Protein AF-A0A519YLE7-F1 (afdb_monomer_lite)

Foldseek 3Di:
DDDWDQFDKDFLPPVVQVVVCLVVQHKKKKWFALDQPDPVGIAIWIFRHKDKDKDWDQDPVVRDIDIDIWMWTFIGRVPVRQQTDTAGRQQPARPNRGRSHPMMMGGDGDD

Sequence (111 aa):
MGFSNGGNSSAAYNYQTIKMELLGNHPLIFWGSTCLTCFNNYHIWVADGIQENNYSEFSCETFQCNTWAYSYIHMNWGWAGDSNGWFAFGQYNPNGNNYNANLHIVSGIRN

Radius of gyration: 16.78 Å; chains: 1; bounding box: 35×35×55 Å

Secondary structure (DSSP, 8-state):
----EEEEEEETT-HHHHHHHHHTT--EEEEEESSSS-GGGEEEEEEEEEEEEEEEEEETTTTEEEEEEEEEEEEE-SSTTTT-EEEETT---GGG----EEEEEEEEEE-

pLDDT: mean 88.33, std 8.09, range [46.78, 96.62]

Structure (mmCIF, N/CA/C/O backbone):
data_AF-A0A519YLE7-F1
#
_entry.id   AF-A0A519YLE7-F1
#
loop_
_atom_site.group_PDB
_atom_site.id
_atom_site.type_symbol
_atom_site.label_atom_id
_atom_site.label_alt_id
_atom_site.label_comp_id
_atom_site.label_asym_id
_atom_site.label_entity_id
_atom_site.label_seq_id
_atom_site.pdbx_PDB_ins_code
_atom_site.Cartn_x
_atom_site.Cartn_y
_atom_site.Cartn_z
_atom_site.occupancy
_atom_site.B_iso_or_equiv
_atom_site.auth_seq_id
_atom_site.auth_comp_id
_atom_site.auth_asym_id
_atom_site.auth_atom_id
_atom_site.pdbx_PDB_model_num
ATOM 1 N N . MET A 1 1 ? -11.707 -20.061 -21.361 1.00 46.78 1 MET A N 1
ATOM 2 C CA . MET A 1 1 ? -10.904 -18.972 -21.953 1.00 46.78 1 MET A CA 1
ATOM 3 C C . MET A 1 1 ? -10.759 -17.922 -20.867 1.00 46.78 1 MET A C 1
ATOM 5 O O . MET A 1 1 ? -11.773 -17.347 -20.503 1.00 46.78 1 MET A O 1
ATOM 9 N N . GLY A 1 2 ? -9.580 -17.808 -20.250 1.00 52.47 2 GLY A N 1
ATOM 10 C CA . GLY A 1 2 ? -9.312 -16.793 -19.224 1.00 52.47 2 GLY A CA 1
ATOM 11 C C . GLY A 1 2 ? -8.748 -15.557 -19.908 1.00 52.4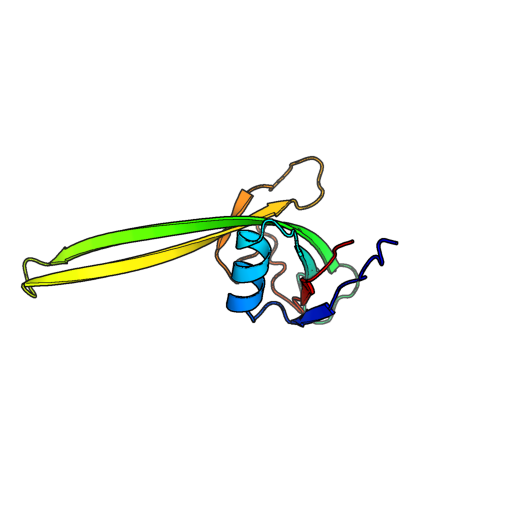7 2 GLY A C 1
ATOM 12 O O . GLY A 1 2 ? -7.792 -15.680 -20.673 1.00 52.47 2 GLY A O 1
ATOM 13 N N . PHE A 1 3 ? -9.387 -14.410 -19.715 1.00 61.09 3 PHE A N 1
ATOM 14 C CA . PHE A 1 3 ? -8.902 -13.144 -20.246 1.00 61.09 3 PHE A CA 1
ATOM 15 C C . PHE A 1 3 ? -8.177 -12.437 -19.112 1.00 61.09 3 PHE A C 1
ATOM 17 O O . PHE A 1 3 ? -8.808 -11.949 -18.180 1.00 61.09 3 PHE A O 1
ATOM 24 N N . SER A 1 4 ? -6.853 -12.363 -19.202 1.00 67.94 4 SER A N 1
ATOM 25 C CA . SER A 1 4 ? -6.060 -11.576 -18.266 1.00 67.94 4 SER A CA 1
ATOM 26 C C . SER A 1 4 ? -6.422 -10.094 -18.401 1.00 67.94 4 SER A C 1
ATOM 28 O O . SER A 1 4 ? -6.328 -9.515 -19.484 1.00 67.94 4 SER A O 1
ATOM 30 N N . ASN A 1 5 ? -6.849 -9.476 -17.304 1.00 74.81 5 ASN A N 1
ATOM 31 C CA . ASN A 1 5 ? -7.081 -8.044 -17.198 1.00 74.81 5 ASN A CA 1
ATOM 32 C C . ASN A 1 5 ? -5.812 -7.378 -16.649 1.00 74.81 5 ASN A C 1
ATOM 34 O O . ASN A 1 5 ? -5.361 -7.709 -15.553 1.00 74.81 5 ASN A O 1
ATOM 38 N N . GLY A 1 6 ? -5.245 -6.441 -17.416 1.00 72.31 6 GLY A N 1
ATOM 39 C CA . GLY A 1 6 ? -4.039 -5.688 -17.045 1.00 72.31 6 GLY A CA 1
ATOM 40 C C . GLY A 1 6 ? -4.241 -4.671 -15.914 1.00 72.31 6 GLY A C 1
ATOM 41 O O . GLY A 1 6 ? -3.279 -4.038 -15.488 1.00 72.31 6 GLY A O 1
ATOM 42 N N . GLY A 1 7 ? -5.472 -4.529 -15.422 1.00 81.00 7 GLY A N 1
ATOM 43 C CA . GLY A 1 7 ? -5.831 -3.649 -14.323 1.00 81.00 7 GLY A CA 1
ATOM 44 C C . GLY A 1 7 ? -6.114 -2.206 -14.741 1.00 81.00 7 GLY A C 1
ATOM 45 O O . GLY A 1 7 ? -6.036 -1.831 -15.909 1.00 81.00 7 GLY A O 1
ATOM 46 N N . ASN A 1 8 ? -6.471 -1.385 -13.754 1.00 84.19 8 ASN A N 1
ATOM 47 C CA . ASN A 1 8 ? -6.750 0.039 -13.902 1.00 84.19 8 ASN A CA 1
ATOM 48 C C . ASN A 1 8 ? -5.800 0.849 -13.025 1.00 84.19 8 ASN A C 1
ATOM 50 O O . ASN A 1 8 ? -5.675 0.576 -11.829 1.00 84.19 8 ASN A O 1
ATOM 54 N N . SER A 1 9 ? -5.171 1.866 -13.616 1.00 86.19 9 SER A N 1
ATOM 55 C CA . SER A 1 9 ? -4.323 2.808 -12.887 1.00 86.19 9 SER A CA 1
ATOM 56 C C . SER A 1 9 ? -5.160 3.941 -12.298 1.00 86.19 9 SER A C 1
ATOM 58 O O . SER A 1 9 ? -5.943 4.575 -13.006 1.00 86.19 9 SER A O 1
ATOM 60 N N . SER A 1 10 ? -4.961 4.239 -11.019 1.00 85.88 10 SER A N 1
ATOM 61 C CA . SER A 1 10 ? -5.598 5.367 -10.335 1.00 85.88 10 SER A CA 1
ATOM 62 C C . SER A 1 10 ? -4.672 5.963 -9.283 1.00 85.88 10 SER A C 1
ATOM 64 O O . SER A 1 10 ? -3.810 5.268 -8.753 1.00 85.88 10 SER A O 1
ATOM 66 N N . ALA A 1 11 ? -4.864 7.235 -8.936 1.00 84.62 11 ALA A N 1
ATOM 67 C CA . ALA A 1 11 ? -4.161 7.826 -7.802 1.00 84.62 11 ALA A CA 1
ATOM 68 C C . ALA A 1 11 ? -4.474 7.051 -6.508 1.00 84.62 11 ALA A C 1
ATOM 70 O O . ALA A 1 11 ? -5.618 6.658 -6.264 1.00 84.62 11 ALA A O 1
ATOM 71 N N . ALA A 1 12 ? -3.470 6.854 -5.658 1.00 79.00 12 ALA A N 1
ATOM 72 C CA . ALA A 1 12 ? -3.556 6.007 -4.465 1.00 79.00 12 ALA A CA 1
ATOM 73 C C . ALA A 1 12 ? -4.296 6.658 -3.276 1.00 79.00 12 ALA A C 1
ATOM 75 O O . ALA A 1 12 ? -4.101 6.273 -2.125 1.00 79.00 12 ALA A O 1
ATOM 76 N N . TYR A 1 13 ? -5.146 7.653 -3.540 1.00 76.00 13 TYR A N 1
ATOM 77 C CA . TYR A 1 13 ? -5.951 8.343 -2.528 1.00 76.00 13 TYR A CA 1
ATOM 78 C C . TYR A 1 13 ? -7.285 7.640 -2.247 1.00 76.00 13 TYR A C 1
ATOM 80 O O . TYR A 1 13 ? -7.948 7.941 -1.257 1.00 76.00 13 TYR A O 1
ATOM 88 N N . ASN A 1 14 ? -7.688 6.690 -3.096 1.00 83.81 14 ASN A N 1
ATOM 89 C CA . ASN A 1 14 ? -8.928 5.948 -2.906 1.00 83.81 14 ASN A CA 1
ATOM 90 C C . ASN A 1 14 ? -8.707 4.725 -2.005 1.00 83.81 14 ASN A C 1
ATOM 92 O O . ASN A 1 14 ? -8.551 3.595 -2.473 1.00 83.81 14 ASN A O 1
ATOM 96 N N . TYR A 1 15 ? -8.712 4.968 -0.693 1.00 86.00 15 TYR A N 1
ATOM 97 C CA . TYR A 1 15 ? -8.584 3.912 0.310 1.00 86.00 15 TYR A CA 1
ATOM 98 C C . TYR A 1 15 ? -9.662 2.826 0.170 1.00 86.00 15 TYR A C 1
ATOM 100 O O . TYR A 1 15 ? -9.365 1.648 0.350 1.00 86.00 15 TYR A O 1
ATOM 108 N N . GLN A 1 16 ? -10.893 3.188 -0.209 1.00 88.62 16 GLN A N 1
ATOM 109 C CA . GLN A 1 16 ? -11.979 2.217 -0.358 1.00 88.62 16 GLN A CA 1
ATOM 110 C C . GLN A 1 16 ? -11.684 1.203 -1.470 1.00 88.62 16 GLN A C 1
ATOM 112 O O . GLN A 1 16 ? -11.903 0.010 -1.274 1.00 88.62 16 GLN A O 1
ATOM 117 N N . THR A 1 17 ? -11.152 1.647 -2.612 1.00 89.94 17 THR A N 1
ATOM 118 C CA . THR A 1 17 ? -10.720 0.738 -3.687 1.00 89.94 17 THR A CA 1
ATOM 119 C C . THR A 1 17 ? -9.611 -0.190 -3.208 1.00 89.94 17 THR A C 1
ATOM 121 O O . THR A 1 17 ? -9.710 -1.398 -3.400 1.00 89.94 17 THR A O 1
ATOM 124 N N . ILE A 1 18 ? -8.598 0.356 -2.527 1.00 91.31 18 ILE A N 1
ATOM 125 C CA . ILE A 1 18 ? -7.484 -0.431 -1.981 1.00 91.31 18 ILE A CA 1
ATOM 126 C C . ILE A 1 18 ? -8.007 -1.500 -1.015 1.00 91.31 18 ILE A C 1
ATOM 128 O O . ILE A 1 18 ? -7.681 -2.677 -1.148 1.00 91.31 18 ILE A O 1
ATOM 132 N N . LYS A 1 19 ? -8.879 -1.105 -0.082 1.00 92.06 19 LYS A N 1
ATOM 133 C CA . LYS A 1 19 ? -9.497 -2.003 0.895 1.00 92.06 19 LYS A CA 1
ATOM 134 C C . LYS A 1 19 ? -10.291 -3.120 0.225 1.00 92.06 19 LYS A C 1
ATOM 136 O O . LYS A 1 19 ? -10.123 -4.275 0.599 1.00 92.06 19 LYS A O 1
ATOM 141 N N . MET A 1 20 ? -11.134 -2.803 -0.755 1.00 91.50 20 MET A N 1
ATOM 142 C CA . MET A 1 20 ? -11.963 -3.807 -1.430 1.00 91.50 20 MET A CA 1
ATOM 143 C C . MET A 1 20 ? -11.136 -4.823 -2.224 1.00 91.50 20 MET A C 1
ATOM 145 O O . MET A 1 20 ? -11.461 -6.008 -2.206 1.00 91.50 20 MET A O 1
ATOM 149 N N . GLU A 1 21 ? -10.069 -4.385 -2.891 1.00 93.06 21 GLU A N 1
ATOM 150 C CA . GLU A 1 21 ? -9.174 -5.277 -3.638 1.00 93.06 21 GLU A CA 1
ATOM 151 C C . GLU A 1 21 ? -8.419 -6.216 -2.686 1.00 93.06 21 GLU A C 1
ATOM 153 O O . GLU A 1 21 ? -8.470 -7.434 -2.855 1.00 93.06 21 GLU A O 1
ATOM 158 N N . LEU A 1 22 ? -7.831 -5.675 -1.614 1.00 93.62 22 LEU A N 1
ATOM 159 C CA . LEU A 1 22 ? -7.077 -6.466 -0.637 1.00 93.62 22 LEU A CA 1
ATOM 160 C C . LEU A 1 22 ? -7.971 -7.427 0.163 1.00 93.62 22 LEU A C 1
ATOM 162 O O . LEU A 1 22 ? -7.588 -8.574 0.379 1.00 93.62 22 LEU A O 1
ATOM 166 N N . LEU A 1 23 ? -9.187 -7.015 0.548 1.00 92.75 23 LEU A N 1
ATOM 167 C CA . LEU A 1 23 ? -10.178 -7.915 1.161 1.00 92.75 23 LEU A CA 1
ATOM 168 C C . LEU A 1 23 ? -10.639 -9.017 0.199 1.00 92.75 23 LEU A C 1
ATOM 170 O O . LEU A 1 23 ? -10.977 -10.114 0.636 1.00 92.75 23 LEU A O 1
ATOM 174 N N . GLY A 1 24 ? -10.639 -8.735 -1.105 1.00 91.69 24 GLY A N 1
ATOM 175 C CA . GLY A 1 24 ? -10.888 -9.714 -2.160 1.00 91.69 24 GLY A CA 1
ATOM 176 C C . GLY A 1 24 ? -9.711 -10.652 -2.433 1.00 91.69 24 GLY A C 1
ATOM 177 O O . GLY A 1 24 ? -9.802 -11.460 -3.352 1.00 91.69 24 GLY A O 1
ATOM 178 N N . ASN A 1 25 ? -8.623 -10.559 -1.658 1.00 91.19 25 ASN A N 1
ATOM 179 C CA . ASN A 1 25 ? -7.373 -11.282 -1.882 1.00 91.19 25 ASN A CA 1
ATOM 180 C C . ASN A 1 25 ? -6.766 -10.995 -3.270 1.00 91.19 25 ASN A C 1
ATOM 182 O O . ASN A 1 25 ? -6.184 -11.875 -3.907 1.00 91.19 25 ASN A O 1
ATOM 186 N N . HIS A 1 26 ? -6.924 -9.754 -3.742 1.00 92.94 26 HIS A N 1
ATOM 187 C CA . HIS A 1 26 ? -6.327 -9.249 -4.973 1.00 92.94 26 HIS A CA 1
ATOM 188 C C . HIS A 1 26 ? -5.204 -8.262 -4.623 1.00 92.94 26 HIS A C 1
ATOM 190 O O . HIS A 1 26 ? -5.481 -7.152 -4.159 1.00 92.94 26 HIS A O 1
ATOM 196 N N . PRO A 1 27 ? -3.930 -8.648 -4.820 1.00 93.75 27 PRO A N 1
ATOM 197 C CA . PRO A 1 27 ? -2.810 -7.743 -4.633 1.00 93.75 27 PRO A CA 1
ATOM 198 C C . PRO A 1 27 ? -2.867 -6.556 -5.596 1.00 93.75 27 PRO A C 1
ATOM 200 O O . PRO A 1 27 ? -3.336 -6.658 -6.731 1.00 93.75 27 PRO A O 1
ATOM 203 N N . LEU A 1 28 ? -2.323 -5.435 -5.145 1.00 94.19 28 LEU A N 1
ATOM 204 C CA . LEU A 1 28 ? -2.245 -4.179 -5.877 1.00 94.19 28 LEU A CA 1
ATOM 205 C C . LEU A 1 28 ? -0.787 -3.858 -6.178 1.00 94.19 28 LEU A C 1
ATOM 207 O O . LEU A 1 28 ? 0.080 -4.058 -5.327 1.00 94.19 28 LEU A O 1
ATOM 211 N N . ILE A 1 29 ? -0.516 -3.280 -7.345 1.00 94.94 29 ILE A N 1
ATOM 212 C CA . ILE A 1 29 ? 0.792 -2.668 -7.609 1.00 94.94 29 ILE A CA 1
ATOM 213 C C . ILE A 1 29 ? 0.709 -1.209 -7.192 1.00 94.94 29 ILE A C 1
ATOM 215 O O . ILE A 1 29 ? -0.179 -0.491 -7.637 1.00 94.94 29 ILE A O 1
ATOM 219 N N . PHE A 1 30 ? 1.640 -0.766 -6.366 1.00 94.44 30 PHE A N 1
ATOM 220 C CA . PHE A 1 30 ? 1.825 0.629 -6.007 1.00 94.44 30 PHE A CA 1
ATOM 221 C C . PHE A 1 30 ? 3.041 1.180 -6.731 1.00 94.44 30 PHE A C 1
ATOM 223 O O . PHE A 1 30 ? 4.026 0.474 -6.946 1.00 94.44 30 PHE A O 1
ATOM 230 N N . TRP A 1 31 ? 2.990 2.459 -7.073 1.00 93.12 31 TRP A N 1
ATOM 231 C CA . TRP A 1 31 ? 4.164 3.186 -7.517 1.00 93.12 31 TRP A CA 1
ATOM 232 C C . TRP A 1 31 ? 4.095 4.643 -7.081 1.00 93.12 31 TRP A C 1
ATOM 234 O O . TRP A 1 31 ? 3.023 5.245 -7.007 1.00 93.12 31 TRP A O 1
ATOM 244 N N . GLY A 1 32 ? 5.253 5.208 -6.775 1.00 92.88 32 GLY A N 1
ATOM 245 C CA . GLY A 1 32 ? 5.386 6.565 -6.260 1.00 92.88 32 GLY A CA 1
ATOM 246 C C . GLY A 1 32 ? 6.846 6.978 -6.214 1.00 92.88 32 GLY A C 1
ATOM 247 O O . GLY A 1 32 ? 7.720 6.227 -6.634 1.00 92.88 32 GLY A O 1
ATOM 248 N N . SER A 1 33 ? 7.118 8.175 -5.718 1.00 92.31 33 SER A N 1
ATOM 249 C CA . SER A 1 33 ? 8.463 8.739 -5.630 1.00 92.31 33 SER A CA 1
ATOM 250 C C . SER A 1 33 ? 8.663 9.449 -4.297 1.00 92.31 33 SER A C 1
ATOM 252 O O . SER A 1 33 ? 7.702 9.759 -3.588 1.00 92.31 33 SER A O 1
ATOM 254 N N . THR A 1 34 ? 9.918 9.744 -3.966 1.00 91.00 34 THR A N 1
ATOM 255 C CA . THR A 1 34 ? 10.262 10.582 -2.809 1.00 91.00 34 THR A CA 1
ATOM 256 C C . THR A 1 34 ? 10.117 12.080 -3.056 1.00 91.00 34 THR A C 1
ATOM 258 O O . THR A 1 34 ? 10.168 12.883 -2.126 1.00 91.00 34 THR A O 1
ATOM 261 N N . CYS A 1 35 ? 9.902 12.479 -4.308 1.00 87.88 35 CYS A N 1
ATOM 262 C CA . CYS A 1 35 ? 9.713 13.865 -4.717 1.00 87.88 35 CYS A CA 1
ATOM 263 C C . CYS A 1 35 ? 8.804 13.950 -5.950 1.00 87.88 35 CYS A C 1
ATOM 265 O O . CYS A 1 35 ? 8.776 13.052 -6.789 1.00 87.88 35 CYS A O 1
ATOM 267 N N . LEU A 1 36 ? 8.082 15.065 -6.095 1.00 83.62 36 LEU A N 1
ATOM 268 C CA . LEU A 1 36 ? 7.129 15.260 -7.197 1.00 83.62 36 LEU A CA 1
ATOM 269 C C . LEU A 1 36 ? 7.796 15.414 -8.573 1.00 83.62 36 LEU A C 1
ATOM 271 O O . LEU A 1 36 ? 7.173 15.110 -9.585 1.00 83.62 36 LEU A O 1
ATOM 275 N N . THR A 1 37 ? 9.040 15.898 -8.625 1.00 83.62 37 THR A N 1
ATOM 276 C CA . THR A 1 37 ? 9.701 16.315 -9.876 1.00 83.62 37 THR A CA 1
ATOM 277 C C . THR A 1 37 ? 10.925 15.484 -10.258 1.00 83.62 37 THR A C 1
ATOM 279 O O . THR A 1 37 ? 11.435 15.653 -11.365 1.00 83.62 37 THR A O 1
ATOM 282 N N . CYS A 1 38 ? 11.409 14.581 -9.397 1.00 82.56 38 CYS A N 1
ATOM 283 C CA . CYS A 1 38 ? 12.586 13.764 -9.701 1.00 82.56 38 CYS A CA 1
ATOM 284 C C . CYS A 1 38 ? 12.179 12.375 -10.204 1.00 82.56 38 CYS A C 1
ATOM 286 O O . CYS A 1 38 ? 11.628 11.551 -9.474 1.00 82.56 38 CYS A O 1
ATOM 288 N N . PHE A 1 39 ? 12.488 12.117 -11.474 1.00 79.31 39 PHE A N 1
ATOM 289 C CA . PHE A 1 39 ? 12.195 10.855 -12.157 1.00 79.31 39 PHE A CA 1
ATOM 290 C C . PHE A 1 39 ? 13.060 9.678 -11.686 1.00 79.31 39 PHE A C 1
ATOM 292 O O . PHE A 1 39 ? 12.673 8.528 -11.851 1.00 79.31 39 PHE A O 1
ATOM 299 N N . ASN A 1 40 ? 14.217 9.944 -11.082 1.00 85.44 40 ASN A N 1
ATOM 300 C CA . ASN A 1 40 ? 15.167 8.924 -10.635 1.00 85.44 40 ASN A CA 1
ATOM 301 C C . ASN A 1 40 ? 14.779 8.233 -9.317 1.00 85.44 40 ASN A C 1
ATOM 303 O O . ASN A 1 40 ? 15.384 7.223 -8.978 1.00 85.44 40 ASN A O 1
ATOM 307 N N . ASN A 1 41 ? 13.799 8.769 -8.586 1.00 87.88 41 ASN A N 1
ATOM 308 C CA . ASN A 1 41 ? 13.416 8.277 -7.260 1.00 87.88 41 ASN A CA 1
ATOM 309 C C . ASN A 1 41 ? 12.079 7.528 -7.258 1.00 87.88 41 ASN A C 1
ATOM 311 O O . ASN A 1 41 ? 11.524 7.272 -6.188 1.00 87.88 41 ASN A O 1
ATOM 315 N N . TYR A 1 42 ? 11.550 7.200 -8.439 1.00 91.75 42 TYR A N 1
ATOM 316 C CA . TYR A 1 42 ? 10.358 6.371 -8.525 1.00 91.75 42 TYR A CA 1
ATOM 317 C C . TYR A 1 42 ? 10.665 4.952 -8.074 1.00 91.75 42 TYR A C 1
ATOM 319 O O . TYR A 1 42 ? 11.689 4.373 -8.431 1.00 91.75 42 TYR A O 1
ATOM 327 N N . HIS A 1 43 ? 9.737 4.393 -7.316 1.00 93.88 43 HIS A N 1
ATOM 328 C CA . HIS A 1 43 ? 9.776 3.023 -6.851 1.00 93.88 43 HIS A CA 1
ATOM 329 C C . HIS A 1 43 ? 8.421 2.363 -7.079 1.00 93.88 43 HIS A C 1
ATOM 331 O O . HIS A 1 43 ? 7.387 3.035 -7.103 1.00 93.88 43 HIS A O 1
ATOM 337 N N . ILE A 1 44 ? 8.443 1.048 -7.267 1.00 94.56 44 ILE A N 1
ATOM 338 C CA . ILE A 1 44 ? 7.264 0.215 -7.494 1.00 94.56 44 ILE A CA 1
ATOM 339 C C . ILE A 1 44 ? 7.295 -0.904 -6.461 1.00 94.56 44 ILE A C 1
ATOM 341 O O . ILE A 1 44 ? 8.337 -1.515 -6.236 1.00 94.56 44 ILE A O 1
ATOM 345 N N . TRP A 1 45 ? 6.157 -1.173 -5.839 1.00 95.50 45 TRP A N 1
ATOM 346 C CA . TRP A 1 45 ? 6.019 -2.213 -4.827 1.00 95.50 45 TRP A CA 1
ATOM 347 C C . TRP A 1 45 ? 4.641 -2.862 -4.905 1.00 95.50 45 TRP A C 1
ATOM 349 O O . TRP A 1 45 ? 3.778 -2.438 -5.674 1.00 95.50 45 TRP A O 1
ATOM 359 N N . VAL A 1 46 ? 4.436 -3.919 -4.128 1.00 96.00 46 VAL A N 1
ATOM 360 C CA . VAL A 1 46 ? 3.158 -4.632 -4.068 1.00 96.00 46 VAL A CA 1
ATOM 361 C C . VAL A 1 46 ? 2.519 -4.396 -2.708 1.00 96.00 46 VAL A C 1
ATOM 363 O O . VAL A 1 46 ? 3.201 -4.443 -1.688 1.00 96.00 46 VAL A O 1
ATOM 366 N N . ALA A 1 47 ? 1.212 -4.162 -2.693 1.00 95.38 47 ALA A N 1
ATOM 367 C CA . ALA A 1 47 ? 0.397 -4.311 -1.498 1.00 95.38 47 ALA A CA 1
ATOM 368 C C . ALA A 1 47 ? -0.411 -5.602 -1.615 1.00 95.38 47 ALA A C 1
ATOM 370 O O . ALA A 1 47 ? -1.138 -5.794 -2.588 1.00 95.38 47 ALA A O 1
ATOM 371 N N . ASP A 1 48 ? -0.272 -6.488 -0.642 1.00 95.38 48 ASP A N 1
ATOM 372 C CA . ASP A 1 48 ? -0.795 -7.859 -0.682 1.00 95.38 48 ASP A CA 1
ATOM 373 C C . ASP A 1 48 ? -1.599 -8.236 0.570 1.00 95.38 48 ASP A C 1
ATOM 375 O O . ASP A 1 48 ? -2.073 -9.364 0.682 1.00 95.38 48 ASP A O 1
ATOM 379 N N . GLY A 1 49 ? -1.817 -7.296 1.494 1.00 94.69 49 GLY A N 1
ATOM 380 C CA . GLY A 1 49 ? -2.633 -7.535 2.679 1.00 94.69 49 GLY A CA 1
ATOM 381 C C . GLY A 1 49 ? -3.207 -6.267 3.291 1.00 94.69 49 GLY A C 1
ATOM 382 O O . GLY A 1 49 ? -2.676 -5.171 3.121 1.00 94.69 49 GLY A O 1
ATOM 383 N N . ILE A 1 50 ? -4.297 -6.426 4.039 1.00 94.38 50 ILE A N 1
ATOM 384 C CA . ILE A 1 50 ? -4.927 -5.360 4.819 1.00 94.38 50 ILE A CA 1
ATOM 385 C C . ILE A 1 50 ? -5.284 -5.867 6.216 1.00 94.38 50 ILE A C 1
ATOM 387 O O . ILE A 1 50 ? -5.775 -6.983 6.374 1.00 94.38 50 ILE A O 1
ATOM 391 N N . GLN A 1 51 ? -5.039 -5.038 7.226 1.00 92.62 51 GLN A N 1
ATOM 392 C CA . GLN A 1 51 ? -5.377 -5.296 8.618 1.00 92.62 51 GLN A CA 1
ATOM 393 C C . GLN A 1 51 ? -6.107 -4.082 9.188 1.00 92.62 51 GLN A C 1
ATOM 395 O O . GLN A 1 51 ? -5.683 -2.943 9.001 1.00 92.62 51 GLN A O 1
ATOM 400 N N . GLU A 1 52 ? -7.197 -4.329 9.908 1.00 89.25 52 GLU A N 1
ATOM 401 C CA . GLU A 1 52 ? -7.953 -3.300 10.613 1.00 89.25 52 GLU A CA 1
ATOM 402 C C . GLU A 1 52 ? -7.936 -3.600 12.111 1.00 89.25 52 GLU A C 1
ATOM 404 O O . GLU A 1 52 ? -8.393 -4.655 12.552 1.00 89.25 52 GLU A O 1
ATOM 409 N N . ASN A 1 53 ? -7.391 -2.670 12.890 1.00 85.69 53 ASN A N 1
ATOM 410 C CA . ASN A 1 53 ? -7.353 -2.758 14.340 1.00 85.69 53 ASN A CA 1
ATOM 411 C C . ASN A 1 53 ? -8.424 -1.832 14.904 1.00 85.69 53 ASN A C 1
ATOM 413 O O . ASN A 1 53 ? -8.313 -0.610 14.794 1.00 85.69 53 ASN A O 1
ATOM 417 N N . ASN A 1 54 ? -9.453 -2.431 15.495 1.00 87.38 54 ASN A N 1
ATOM 418 C CA . ASN A 1 54 ? -10.552 -1.725 16.134 1.00 87.38 54 ASN A CA 1
ATOM 419 C C . ASN A 1 54 ? -10.261 -1.573 17.628 1.00 87.38 54 ASN A C 1
ATOM 421 O O . ASN A 1 54 ? -9.956 -2.550 18.311 1.00 87.38 54 ASN A O 1
ATOM 425 N N . TYR A 1 55 ? -10.370 -0.347 18.124 1.00 86.38 55 TYR A N 1
ATOM 426 C CA . TYR A 1 55 ? -10.163 0.008 19.518 1.00 86.38 55 TYR A CA 1
ATOM 427 C C . TYR A 1 55 ? -11.436 0.633 20.073 1.00 86.38 55 TYR A C 1
ATOM 429 O O . TYR A 1 55 ? -12.166 1.339 19.373 1.00 86.38 55 TYR A O 1
ATOM 437 N N . SER A 1 56 ? -11.690 0.376 21.349 1.00 90.56 56 SER A N 1
ATOM 438 C CA . SER A 1 56 ? -12.807 0.960 22.076 1.00 90.56 56 SER A CA 1
ATOM 439 C C . SER A 1 56 ? -12.389 1.288 23.498 1.00 90.56 56 SER A C 1
ATOM 441 O O . SER A 1 56 ? -11.772 0.454 24.159 1.00 90.56 56 SER A O 1
ATOM 443 N N . GLU A 1 57 ? -12.779 2.458 23.982 1.00 91.56 57 GLU A N 1
ATOM 444 C CA . GLU A 1 57 ? -12.552 2.896 25.354 1.00 91.56 57 GLU A CA 1
ATOM 445 C C . GLU A 1 57 ? -13.841 3.487 25.924 1.00 91.56 57 GLU A C 1
ATOM 447 O O . GLU A 1 57 ? -14.536 4.256 25.258 1.00 91.56 57 GLU A O 1
ATOM 452 N N . PHE A 1 58 ? -14.167 3.132 27.165 1.00 91.94 58 PHE A N 1
ATOM 453 C CA . PHE A 1 58 ? -15.252 3.772 27.897 1.00 91.94 58 PHE A CA 1
ATOM 454 C C . PHE A 1 58 ? -14.712 4.981 28.662 1.00 91.94 58 PHE A C 1
ATOM 456 O O . PHE A 1 58 ? -13.857 4.834 29.532 1.00 91.94 58 PHE A O 1
ATOM 463 N N . SER A 1 59 ? -15.235 6.169 28.364 1.00 87.44 59 SER A N 1
ATOM 464 C CA . SER A 1 59 ? -14.922 7.383 29.110 1.00 87.44 59 SER A CA 1
ATOM 465 C C . SER A 1 59 ? -15.854 7.520 30.311 1.00 87.44 59 SER A C 1
ATOM 467 O O . SER A 1 59 ? -17.056 7.740 30.159 1.00 87.44 59 SER A O 1
ATOM 469 N N . CYS A 1 60 ? -15.289 7.443 31.518 1.00 87.69 60 CYS A N 1
ATOM 470 C CA . CYS A 1 60 ? -16.014 7.694 32.768 1.00 87.69 60 CYS A CA 1
ATOM 471 C C . CYS A 1 60 ? -16.402 9.172 32.959 1.00 87.69 60 CYS A C 1
ATOM 473 O O . CYS A 1 60 ? -17.261 9.464 33.784 1.00 87.69 60 CYS A O 1
ATOM 475 N N . GLU A 1 61 ? -15.781 10.100 32.223 1.00 89.50 61 GLU A N 1
ATOM 476 C CA . GLU A 1 61 ? -16.084 11.535 32.305 1.00 89.50 61 GLU A CA 1
ATOM 477 C C . GLU A 1 61 ? -17.309 11.905 31.466 1.00 89.50 61 GLU A C 1
ATOM 479 O O . GLU A 1 61 ? -18.174 12.657 31.912 1.00 89.50 61 GLU A O 1
ATOM 484 N N . THR A 1 62 ? -17.404 11.356 30.252 1.00 89.44 62 THR A N 1
ATOM 485 C CA . THR A 1 62 ? -18.514 11.634 29.330 1.00 89.44 62 THR A CA 1
ATOM 486 C C . THR A 1 62 ? -19.599 10.558 29.359 1.00 89.44 62 THR A C 1
ATOM 488 O O . THR A 1 62 ? -20.640 10.742 28.732 1.00 89.44 62 THR A O 1
ATOM 491 N N . PHE A 1 63 ? -19.380 9.451 30.082 1.00 88.69 63 PHE A N 1
ATOM 492 C CA . PHE A 1 63 ? -20.224 8.248 30.081 1.00 88.69 63 PHE A CA 1
ATOM 493 C C . PHE A 1 63 ? -20.490 7.709 28.662 1.00 88.69 63 PHE A C 1
ATOM 495 O O . PHE A 1 63 ? -21.583 7.231 28.354 1.00 88.69 63 PHE A O 1
ATOM 502 N N . GLN A 1 64 ? -19.490 7.795 27.781 1.00 90.19 64 GLN A N 1
ATOM 503 C CA . GLN A 1 64 ? -19.579 7.367 26.382 1.00 90.19 64 GLN A CA 1
ATOM 504 C C . GLN A 1 64 ? -18.542 6.294 26.049 1.00 90.19 64 GLN A C 1
ATOM 506 O O . GLN A 1 64 ? -17.427 6.304 26.567 1.00 90.19 64 GLN A O 1
ATOM 511 N N . CYS A 1 65 ? -18.901 5.396 25.131 1.00 89.06 65 CYS A N 1
ATOM 512 C CA . CYS A 1 65 ? -17.955 4.492 24.483 1.00 89.06 65 CYS A CA 1
ATOM 513 C C . CYS A 1 65 ? -17.362 5.178 23.250 1.00 89.06 65 CYS A C 1
ATOM 515 O O . CYS A 1 65 ? -18.051 5.358 22.245 1.00 89.06 65 CYS A O 1
ATOM 517 N N . ASN A 1 66 ? -16.082 5.520 23.314 1.00 88.12 66 ASN A N 1
ATOM 518 C CA . ASN A 1 66 ? -15.315 5.972 22.165 1.00 88.12 66 ASN A CA 1
ATOM 519 C C . ASN A 1 66 ? -14.824 4.751 21.392 1.00 88.12 66 ASN A C 1
ATOM 521 O O . ASN A 1 66 ? -14.349 3.788 21.989 1.00 88.12 66 ASN A O 1
ATOM 525 N N . THR A 1 67 ? -14.925 4.787 20.066 1.00 89.06 67 THR A N 1
ATOM 526 C CA . THR A 1 67 ? -14.374 3.742 19.198 1.00 89.06 67 THR A CA 1
ATOM 527 C C . THR A 1 67 ? -13.585 4.384 18.071 1.00 89.06 67 THR A C 1
ATOM 529 O O . THR A 1 67 ? -13.966 5.439 17.563 1.00 89.06 67 THR A O 1
ATOM 532 N N . TRP A 1 68 ? -12.465 3.776 17.701 1.00 87.56 68 TRP A N 1
ATOM 533 C CA . TRP A 1 68 ? -11.659 4.194 16.559 1.00 87.56 68 TRP A CA 1
ATOM 534 C C . TRP A 1 68 ? -11.019 2.977 15.901 1.00 87.56 68 TRP A C 1
ATOM 536 O O . TRP A 1 68 ? -10.836 1.936 16.531 1.00 87.56 68 TRP A O 1
ATOM 546 N N . ALA A 1 69 ? -10.672 3.110 14.625 1.00 84.62 69 ALA A N 1
ATOM 547 C CA . ALA A 1 69 ? -10.042 2.048 13.858 1.00 84.62 69 ALA A CA 1
ATOM 548 C C . ALA A 1 69 ? -8.783 2.570 13.170 1.00 84.62 69 ALA A C 1
ATOM 550 O O . ALA A 1 69 ? -8.791 3.657 12.590 1.00 84.62 69 ALA A O 1
ATOM 551 N N . TYR A 1 70 ? -7.715 1.777 13.209 1.00 84.88 70 TYR A N 1
ATOM 552 C CA . TYR A 1 70 ? -6.531 1.994 12.386 1.00 84.88 70 TYR A CA 1
ATOM 553 C C . TYR A 1 70 ? -6.455 0.918 11.319 1.00 84.88 70 TYR A C 1
ATOM 555 O O . TYR A 1 70 ? -6.582 -0.272 11.608 1.00 84.88 70 TYR A O 1
ATOM 563 N N . SER A 1 71 ? -6.224 1.343 10.084 1.00 89.12 71 SER A N 1
ATOM 564 C CA . SER A 1 71 ? -6.041 0.434 8.967 1.00 89.12 71 SER A CA 1
ATOM 565 C C . SER A 1 71 ? -4.603 0.461 8.483 1.00 89.12 71 SER A C 1
ATOM 567 O O . SER A 1 71 ? -4.050 1.525 8.194 1.00 89.12 71 SER A O 1
ATOM 569 N N . TYR A 1 72 ? -4.030 -0.729 8.368 1.00 93.00 72 TYR A N 1
ATOM 570 C CA . TYR A 1 72 ? -2.683 -0.950 7.885 1.00 93.00 72 TYR A CA 1
ATOM 571 C C . TYR A 1 72 ? -2.717 -1.800 6.623 1.00 93.00 72 TYR A C 1
ATOM 573 O O . TYR A 1 72 ? -3.499 -2.741 6.505 1.00 93.00 72 TYR A O 1
ATOM 581 N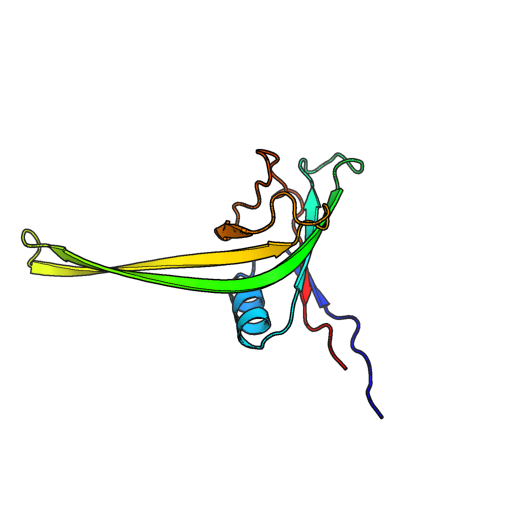 N . ILE A 1 73 ? -1.848 -1.464 5.682 1.00 95.00 73 ILE A N 1
ATOM 582 C CA . ILE A 1 73 ? -1.665 -2.168 4.420 1.00 95.00 73 ILE A CA 1
ATOM 583 C C . ILE A 1 73 ? -0.310 -2.865 4.492 1.00 95.00 73 ILE A C 1
ATOM 585 O O . ILE A 1 73 ? 0.696 -2.222 4.801 1.00 95.00 73 ILE A O 1
ATOM 589 N N . HIS A 1 74 ? -0.284 -4.169 4.239 1.00 96.00 74 HIS A N 1
ATOM 590 C CA . HIS A 1 74 ? 0.964 -4.909 4.130 1.00 96.00 74 HIS A CA 1
ATOM 591 C C . HIS A 1 74 ? 1.609 -4.595 2.785 1.00 96.00 74 HIS A C 1
ATOM 593 O O . HIS A 1 74 ? 0.942 -4.610 1.748 1.00 96.00 74 HIS A O 1
ATOM 599 N N . MET A 1 75 ? 2.894 -4.263 2.820 1.00 95.56 75 MET A N 1
ATOM 600 C CA . MET A 1 75 ? 3.659 -3.849 1.656 1.00 95.56 75 MET A CA 1
ATOM 601 C C . MET A 1 75 ? 4.887 -4.724 1.486 1.00 95.56 75 MET A C 1
ATOM 603 O O . MET A 1 75 ? 5.654 -4.935 2.427 1.00 95.56 75 MET A O 1
ATOM 607 N N . ASN A 1 76 ? 5.082 -5.177 0.253 1.00 96.62 76 ASN A N 1
ATOM 608 C CA . ASN A 1 76 ? 6.277 -5.847 -0.209 1.00 96.62 76 ASN A CA 1
ATOM 609 C C . ASN A 1 76 ? 7.056 -4.919 -1.140 1.00 96.62 76 ASN A C 1
ATOM 611 O O . ASN A 1 76 ? 6.669 -4.713 -2.293 1.00 96.62 76 ASN A O 1
ATOM 615 N N . TRP A 1 77 ? 8.167 -4.383 -0.638 1.00 95.31 77 TRP A N 1
ATOM 616 C CA . TRP A 1 77 ? 8.972 -3.368 -1.318 1.00 95.31 77 TRP A CA 1
ATOM 617 C C . TRP A 1 77 ? 9.868 -3.920 -2.427 1.00 95.31 77 TRP A C 1
ATOM 619 O O . TRP A 1 77 ? 10.498 -3.141 -3.139 1.00 95.31 77 TRP A O 1
ATOM 629 N N . GLY A 1 78 ? 9.941 -5.245 -2.590 1.00 94.62 78 GLY A N 1
ATOM 630 C CA . GLY A 1 78 ? 10.773 -5.882 -3.613 1.00 94.62 78 GLY A CA 1
ATOM 631 C C . GLY A 1 78 ? 12.271 -5.907 -3.286 1.00 94.62 78 GLY A C 1
ATOM 632 O O . GLY A 1 78 ? 13.072 -6.307 -4.126 1.00 94.62 78 GLY A O 1
ATOM 633 N N . TRP A 1 79 ? 12.670 -5.536 -2.067 1.00 94.56 79 TRP A N 1
ATOM 634 C CA . TRP A 1 79 ? 14.066 -5.530 -1.609 1.00 94.56 79 TRP A CA 1
ATOM 635 C C . TRP A 1 79 ? 14.434 -6.809 -0.850 1.00 94.56 79 TRP A C 1
ATOM 637 O O . TRP A 1 79 ? 14.950 -6.769 0.261 1.00 94.56 79 TRP A O 1
ATOM 647 N N . ALA A 1 80 ? 14.124 -7.969 -1.436 1.00 93.00 80 ALA A N 1
ATOM 648 C CA . ALA A 1 80 ? 14.383 -9.287 -0.838 1.00 93.00 80 ALA A CA 1
ATOM 649 C C . ALA A 1 80 ? 13.808 -9.468 0.588 1.00 93.00 80 ALA A C 1
ATOM 651 O O . ALA A 1 80 ? 14.357 -10.211 1.398 1.00 93.00 80 ALA A O 1
ATOM 652 N N . GLY A 1 81 ? 12.689 -8.800 0.885 1.00 90.81 81 GLY A N 1
ATOM 653 C CA . GLY A 1 81 ? 12.037 -8.826 2.196 1.00 90.81 81 GLY A CA 1
ATOM 654 C C . GLY A 1 81 ? 12.412 -7.665 3.117 1.00 90.81 81 GLY A C 1
ATOM 655 O O . GLY A 1 81 ? 11.734 -7.471 4.124 1.00 90.81 81 GLY A O 1
ATOM 656 N N . ASP A 1 82 ? 13.435 -6.874 2.779 1.00 93.06 82 ASP A N 1
ATOM 657 C CA . ASP A 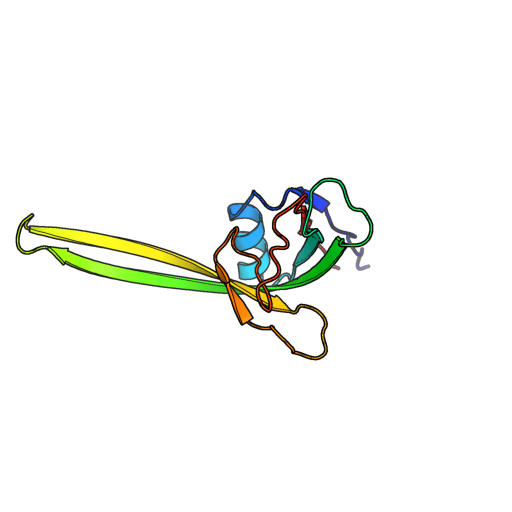1 82 ? 13.788 -5.688 3.556 1.00 93.06 82 ASP A CA 1
ATOM 658 C C . ASP A 1 82 ? 12.659 -4.647 3.529 1.00 93.06 82 ASP A C 1
ATOM 660 O O . ASP A 1 82 ? 12.037 -4.405 2.494 1.00 93.06 82 ASP A O 1
ATOM 664 N N . SER A 1 83 ? 12.396 -4.034 4.686 1.00 93.25 83 SER A N 1
ATOM 665 C CA . SER A 1 83 ? 11.296 -3.084 4.925 1.00 93.25 83 SER A CA 1
ATOM 666 C C . SER A 1 83 ? 9.872 -3.595 4.683 1.00 93.25 83 SER A C 1
ATOM 668 O O . SER A 1 83 ? 8.930 -2.803 4.786 1.00 93.25 83 SER A O 1
ATOM 670 N N . ASN A 1 84 ? 9.669 -4.880 4.374 1.00 95.38 84 ASN A N 1
ATOM 671 C CA . ASN A 1 84 ? 8.321 -5.430 4.251 1.00 95.38 84 ASN A CA 1
ATOM 672 C C . ASN A 1 84 ? 7.582 -5.320 5.586 1.00 95.38 84 ASN A C 1
ATOM 674 O O . ASN A 1 84 ? 8.146 -5.585 6.650 1.00 95.38 84 ASN A O 1
ATOM 678 N N . GLY A 1 85 ? 6.312 -4.932 5.538 1.00 95.19 85 GLY A N 1
ATOM 679 C CA .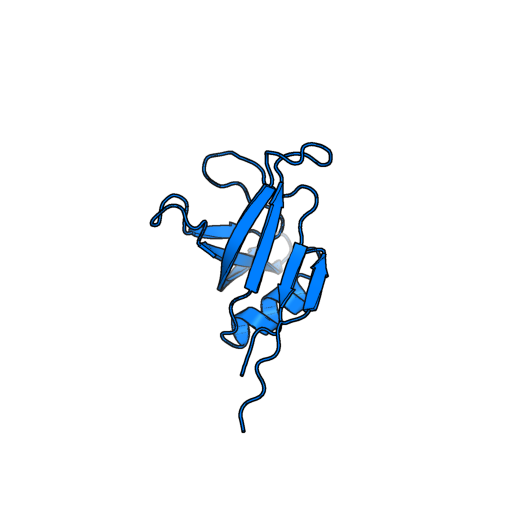 GLY A 1 85 ? 5.541 -4.753 6.758 1.00 95.19 85 GLY A CA 1
ATOM 680 C C . GLY A 1 85 ? 4.261 -3.961 6.574 1.00 95.19 85 GLY A C 1
ATOM 681 O O . GLY A 1 85 ? 3.798 -3.728 5.460 1.00 95.19 85 GLY A O 1
ATOM 682 N N . TRP A 1 86 ? 3.685 -3.569 7.705 1.00 94.56 86 TRP A N 1
ATOM 683 C CA . TRP A 1 86 ? 2.388 -2.915 7.802 1.00 94.56 86 TRP A CA 1
ATOM 684 C C . TRP A 1 86 ? 2.545 -1.397 7.859 1.00 94.56 86 TRP A C 1
ATOM 686 O O . TRP A 1 86 ? 3.092 -0.855 8.817 1.00 94.56 86 TRP A O 1
ATOM 696 N N . PHE A 1 87 ? 2.025 -0.710 6.846 1.00 93.50 87 PHE A N 1
ATOM 697 C CA . PHE A 1 87 ? 2.082 0.743 6.725 1.00 93.50 87 PHE A CA 1
ATOM 698 C C . PHE A 1 87 ? 0.680 1.331 6.844 1.00 93.50 87 PHE A C 1
ATOM 700 O O . PHE A 1 87 ? -0.280 0.799 6.286 1.00 93.50 87 PHE A O 1
ATOM 707 N N . ALA A 1 88 ? 0.548 2.434 7.579 1.00 90.94 88 ALA A N 1
ATOM 708 C CA . ALA A 1 88 ? -0.714 3.161 7.634 1.00 90.94 88 ALA A CA 1
ATOM 709 C C . ALA A 1 88 ? -1.019 3.788 6.264 1.00 90.94 88 ALA A C 1
ATOM 711 O O . ALA A 1 88 ? -0.113 4.175 5.519 1.00 90.94 88 ALA A O 1
ATOM 712 N N . PHE A 1 89 ? -2.305 3.913 5.938 1.00 88.19 89 PHE A N 1
ATOM 713 C CA . PHE A 1 89 ? -2.725 4.573 4.706 1.00 88.19 89 PHE A CA 1
ATOM 714 C C . PHE A 1 89 ? -2.159 6.004 4.621 1.00 88.19 89 PHE A C 1
ATOM 716 O O . PHE A 1 89 ? -2.303 6.801 5.548 1.00 88.19 89 PHE A O 1
ATOM 723 N N . GLY A 1 90 ? -1.499 6.320 3.504 1.00 84.00 90 GLY A N 1
ATOM 724 C CA . GLY A 1 90 ? -0.853 7.616 3.266 1.00 84.00 90 GLY A CA 1
ATOM 725 C C . GLY A 1 90 ? 0.483 7.828 3.989 1.00 84.00 90 GLY A C 1
ATOM 726 O O . GLY A 1 90 ? 0.973 8.956 4.014 1.00 84.00 90 GLY A O 1
ATOM 727 N N . GLN A 1 91 ? 1.061 6.789 4.602 1.00 88.69 91 GLN A N 1
ATOM 728 C CA . GLN A 1 91 ? 2.350 6.837 5.301 1.00 88.69 91 GLN A CA 1
ATOM 729 C C . GLN A 1 91 ? 3.285 5.731 4.789 1.00 88.69 91 GLN A C 1
ATOM 731 O O . GLN A 1 91 ? 3.645 4.804 5.514 1.00 88.69 91 GLN A O 1
ATOM 736 N N . TYR A 1 92 ? 3.689 5.825 3.524 1.00 89.81 92 TYR A N 1
ATOM 737 C CA . TYR A 1 92 ? 4.515 4.814 2.857 1.00 89.81 92 TYR A CA 1
ATOM 738 C C . TYR A 1 92 ? 6.006 5.165 2.960 1.00 89.81 92 TYR A C 1
ATOM 740 O O . TYR A 1 92 ? 6.603 5.699 2.023 1.00 89.81 92 TYR A O 1
ATOM 748 N N . ASN A 1 93 ? 6.580 4.913 4.144 1.00 92.25 93 ASN A N 1
ATOM 749 C CA . ASN A 1 93 ? 7.903 5.412 4.541 1.00 92.25 93 ASN A CA 1
ATOM 750 C C . ASN A 1 93 ? 8.924 4.295 4.899 1.00 92.25 93 ASN A C 1
ATOM 752 O O . ASN A 1 93 ? 9.376 4.237 6.048 1.00 92.25 93 ASN A O 1
ATOM 756 N N . PRO A 1 94 ? 9.288 3.377 3.985 1.00 91.56 94 PRO A N 1
ATOM 757 C CA . PRO A 1 94 ? 10.251 2.306 4.256 1.00 91.56 94 PRO A CA 1
ATOM 758 C C . PRO A 1 94 ? 11.650 2.869 4.535 1.00 91.56 94 PRO A C 1
ATOM 760 O O . PRO A 1 94 ? 12.128 3.755 3.822 1.00 91.56 94 PRO A O 1
ATOM 763 N N . ASN A 1 95 ? 12.318 2.367 5.579 1.00 86.88 95 ASN A N 1
ATOM 764 C CA . ASN A 1 95 ? 13.653 2.821 6.002 1.00 86.88 95 ASN A CA 1
ATOM 765 C C . ASN A 1 95 ? 13.795 4.362 6.124 1.00 86.88 95 ASN A C 1
ATOM 767 O O . ASN A 1 95 ? 14.876 4.911 5.928 1.00 86.88 95 ASN A O 1
ATOM 771 N N . GLY A 1 96 ? 12.702 5.079 6.423 1.00 85.62 96 GLY A N 1
ATOM 772 C CA . GLY A 1 96 ? 12.681 6.544 6.541 1.00 85.62 96 GLY A CA 1
ATOM 773 C C . GLY A 1 96 ? 12.544 7.317 5.219 1.00 85.62 96 GLY A C 1
ATOM 774 O O . GLY A 1 96 ? 12.473 8.544 5.247 1.00 85.62 96 GLY A O 1
ATOM 775 N N . ASN A 1 97 ? 12.456 6.639 4.072 1.00 87.81 97 ASN A N 1
ATOM 776 C CA . ASN A 1 97 ? 12.248 7.271 2.767 1.00 87.81 97 ASN A CA 1
ATOM 777 C C . ASN A 1 97 ? 10.759 7.413 2.468 1.00 87.81 97 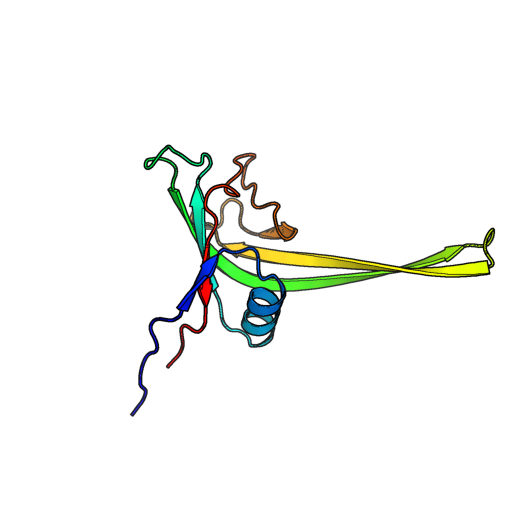ASN A C 1
ATOM 779 O O . ASN A 1 97 ? 10.049 6.420 2.407 1.00 87.81 97 ASN A O 1
ATOM 783 N N . ASN A 1 98 ? 10.282 8.633 2.247 1.00 90.38 98 ASN A N 1
ATOM 784 C CA . ASN A 1 98 ? 8.861 8.916 2.055 1.00 90.38 98 ASN A CA 1
ATOM 785 C C . ASN A 1 98 ? 8.449 8.782 0.582 1.00 90.38 98 ASN A C 1
ATOM 787 O O . ASN A 1 98 ? 8.666 9.723 -0.166 1.00 90.38 98 ASN A O 1
ATOM 791 N N . TYR A 1 99 ? 7.810 7.680 0.177 1.00 89.44 99 TYR A N 1
ATOM 792 C CA . TYR A 1 99 ? 7.359 7.446 -1.209 1.00 89.44 99 TYR A CA 1
ATOM 793 C C . TYR A 1 99 ? 5.923 7.924 -1.497 1.00 89.44 99 TYR A C 1
ATOM 795 O O . TYR A 1 99 ? 5.260 7.428 -2.407 1.00 89.44 99 TYR A O 1
ATOM 803 N N . ASN A 1 100 ? 5.409 8.890 -0.732 1.00 88.25 100 ASN A N 1
ATOM 804 C CA . ASN A 1 100 ? 4.034 9.374 -0.886 1.00 88.25 100 ASN A CA 1
ATOM 805 C C . ASN A 1 100 ? 3.857 10.375 -2.053 1.00 88.25 100 ASN A C 1
ATOM 807 O O . ASN A 1 100 ? 2.729 10.798 -2.323 1.00 88.25 100 ASN A O 1
ATOM 811 N N . ALA A 1 101 ? 4.928 10.790 -2.744 1.00 88.50 101 ALA A N 1
ATOM 812 C CA . ALA A 1 101 ? 4.831 11.744 -3.850 1.00 88.50 101 ALA A CA 1
ATOM 813 C C . ALA A 1 101 ? 4.425 11.052 -5.161 1.00 88.50 101 ALA A C 1
ATOM 815 O O . ALA A 1 101 ? 4.920 9.977 -5.491 1.00 88.50 101 ALA A O 1
ATOM 816 N N . ASN A 1 102 ? 3.537 11.698 -5.925 1.00 89.00 102 ASN A N 1
ATOM 817 C CA . ASN A 1 102 ? 2.976 11.182 -7.180 1.00 89.00 102 ASN A CA 1
ATOM 818 C C . ASN A 1 102 ? 2.484 9.723 -7.083 1.00 89.00 102 ASN A C 1
ATOM 820 O O . ASN A 1 102 ? 2.758 8.897 -7.954 1.00 89.00 102 ASN A O 1
ATOM 824 N N . LEU A 1 103 ? 1.800 9.404 -5.983 1.00 91.38 103 LEU A N 1
ATOM 825 C CA . LEU A 1 103 ? 1.472 8.037 -5.616 1.00 91.38 103 LEU A CA 1
ATOM 826 C C . LEU A 1 103 ? 0.229 7.506 -6.340 1.00 91.38 103 LEU A C 1
ATOM 828 O O . LEU A 1 103 ? -0.852 8.102 -6.306 1.00 91.38 103 LEU A O 1
ATOM 832 N N . HIS A 1 104 ? 0.373 6.321 -6.917 1.00 92.50 104 HIS A N 1
ATOM 833 C CA . HIS A 1 104 ? -0.637 5.648 -7.715 1.00 92.50 104 HIS A CA 1
ATOM 834 C C . HIS A 1 104 ?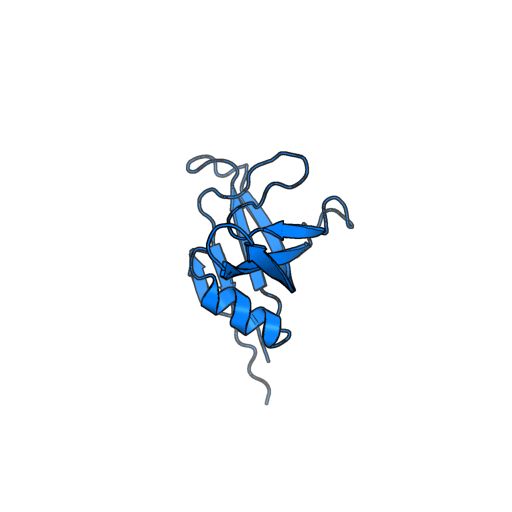 -0.685 4.153 -7.411 1.00 92.50 104 HIS A C 1
ATOM 836 O O . HIS A 1 104 ? 0.256 3.567 -6.874 1.00 92.50 104 HIS A O 1
ATOM 842 N N . ILE A 1 105 ? -1.803 3.543 -7.789 1.00 93.56 105 ILE A N 1
ATOM 843 C CA . ILE A 1 105 ? -2.026 2.105 -7.734 1.00 93.56 105 ILE A CA 1
ATOM 844 C C . ILE A 1 105 ? -2.466 1.582 -9.095 1.00 93.56 105 ILE A C 1
ATOM 846 O O . ILE A 1 105 ? -3.106 2.297 -9.866 1.00 93.56 105 ILE A O 1
ATOM 850 N N . VAL A 1 106 ? -2.201 0.307 -9.337 1.00 93.44 106 VAL A N 1
ATOM 851 C CA . VAL A 1 106 ? -2.833 -0.500 -10.375 1.00 93.44 106 VAL A CA 1
ATOM 852 C C . VAL A 1 106 ? -3.659 -1.576 -9.676 1.00 93.44 106 VAL A C 1
ATOM 854 O O . VAL A 1 106 ? -3.121 -2.379 -8.914 1.00 93.44 106 VAL A O 1
ATOM 857 N N . SER A 1 107 ? -4.970 -1.554 -9.912 1.00 91.50 107 SER A N 1
ATOM 858 C CA . SER A 1 107 ? -5.958 -2.467 -9.311 1.00 91.50 107 SER A CA 1
ATOM 859 C C . SER A 1 107 ? -6.621 -3.367 -10.349 1.00 91.50 107 SER A C 1
ATOM 861 O O . SER A 1 107 ? -6.546 -3.082 -11.542 1.00 91.50 107 SER A O 1
ATOM 863 N N . GLY A 1 108 ? -7.292 -4.443 -9.928 1.00 88.19 108 GLY A N 1
ATOM 864 C CA . GLY A 1 108 ? -8.056 -5.301 -10.836 1.00 88.19 108 GLY A CA 1
ATOM 865 C C . GLY A 1 108 ? -7.208 -6.186 -11.756 1.00 88.19 108 GLY A C 1
ATOM 866 O O . GLY A 1 108 ? -7.687 -6.575 -12.823 1.00 88.19 108 GLY A O 1
ATOM 867 N N . ILE A 1 109 ? -5.971 -6.497 -11.357 1.00 84.81 109 ILE A N 1
ATOM 868 C CA . ILE A 1 109 ? -5.084 -7.441 -12.050 1.00 84.81 109 ILE A CA 1
ATOM 869 C C . ILE A 1 109 ? -5.584 -8.864 -11.761 1.00 84.81 109 ILE A C 1
ATOM 871 O O . ILE A 1 109 ? -5.460 -9.352 -10.640 1.00 84.81 109 ILE A O 1
ATOM 875 N N . ARG A 1 110 ? -6.200 -9.522 -12.751 1.00 82.62 110 ARG A N 1
ATOM 876 C CA . ARG A 1 110 ? -6.855 -10.840 -12.590 1.00 82.62 110 ARG A CA 1
ATOM 877 C C . ARG A 1 110 ? -7.003 -11.593 -13.915 1.00 82.62 110 ARG A C 1
ATOM 879 O O . ARG A 1 110 ? -6.828 -10.991 -14.971 1.00 82.62 110 ARG A O 1
ATOM 886 N N . ASN A 1 111 ? -7.332 -12.885 -13.844 1.00 66.19 111 ASN A N 1
ATOM 887 C CA . ASN A 1 111 ? -7.552 -13.786 -14.991 1.00 66.19 111 ASN A CA 1
ATOM 888 C C . ASN A 1 111 ? -9.028 -14.119 -15.229 1.00 66.19 111 ASN A C 1
ATOM 890 O O . ASN A 1 111 ? -9.815 -13.980 -14.266 1.00 66.19 111 ASN A O 1
#